Protein AF-A0A1I7URP7-F1 (afdb_monomer_lite)

Organism: NCBI:txid1561998

Sequence (84 aa):
MTPSSQEDAVLQGFEAHPYDEQQRARRYFLTPEIEAYSADYEILLDCVDGLDIIRPRDGMRCTVRIWEQTVFCFYVWHQNFPHA

Radius of gyration: 12.93 Å; chains: 1; bounding box: 29×33×30 Å

pLDDT: mean 84.04, std 12.5, range [42.34, 95.25]

Secondary structure (DSSP, 8-state):
-PPPHHHHHHTTTS-EE---TTTS-SB----HHHHHH-TTHHHHHB-TT-EEEE-TTT--EEEEEEETTTEEEEEEESSPPP--

Structure (mmCIF, N/CA/C/O backbone):
data_AF-A0A1I7URP7-F1
#
_entry.id   AF-A0A1I7URP7-F1
#
loop_
_atom_site.group_PDB
_atom_site.id
_atom_site.type_symbol
_atom_site.label_atom_id
_atom_site.label_alt_id
_atom_site.label_comp_id
_atom_site.label_asym_id
_atom_site.label_entity_id
_atom_site.label_seq_id
_atom_site.pdbx_PDB_ins_code
_atom_site.Cartn_x
_atom_site.Cartn_y
_atom_site.Cartn_z
_atom_site.occupancy
_atom_site.B_iso_or_equiv
_atom_site.auth_seq_id
_atom_site.auth_comp_id
_atom_site.auth_asym_id
_atom_site.auth_atom_id
_atom_site.pdbx_PDB_model_num
ATOM 1 N N . MET A 1 1 ? 11.429 1.876 8.214 1.00 48.16 1 MET A N 1
ATOM 2 C CA . MET A 1 1 ? 11.646 2.848 7.125 1.00 48.16 1 MET A CA 1
ATOM 3 C C . MET A 1 1 ? 10.841 4.088 7.480 1.00 48.16 1 MET A C 1
ATOM 5 O O . MET A 1 1 ? 9.722 3.919 7.947 1.00 48.16 1 MET A O 1
ATOM 9 N N . THR A 1 2 ? 11.410 5.288 7.384 1.00 51.03 2 THR A N 1
ATOM 10 C CA . THR A 1 2 ? 10.645 6.535 7.564 1.00 51.03 2 THR A CA 1
ATOM 11 C C . THR A 1 2 ? 9.903 6.804 6.254 1.00 51.03 2 THR A C 1
ATOM 13 O O . THR A 1 2 ? 10.565 6.697 5.218 1.00 51.03 2 THR A O 1
ATOM 16 N N . PRO A 1 3 ? 8.592 7.107 6.261 1.00 57.91 3 PRO A N 1
ATOM 17 C CA . PRO A 1 3 ? 7.868 7.446 5.041 1.00 57.91 3 PRO A CA 1
ATOM 18 C C . PRO A 1 3 ? 8.582 8.557 4.271 1.00 57.91 3 PRO A C 1
ATOM 20 O O . PRO A 1 3 ? 9.173 9.469 4.861 1.00 57.91 3 PRO A O 1
ATOM 23 N N . SER A 1 4 ? 8.570 8.461 2.945 1.00 67.50 4 SER A N 1
ATOM 24 C CA . SER A 1 4 ? 9.040 9.557 2.102 1.00 67.50 4 SER A CA 1
ATOM 25 C C . SER A 1 4 ? 8.083 10.750 2.214 1.00 67.50 4 SER A C 1
ATOM 27 O O . SER A 1 4 ? 6.885 10.582 2.432 1.00 67.50 4 SER A O 1
ATOM 29 N N . SER A 1 5 ? 8.579 11.970 1.984 1.00 75.94 5 SER A N 1
ATOM 30 C CA . SER A 1 5 ? 7.742 13.183 1.995 1.00 75.94 5 SER A CA 1
ATOM 31 C C . SER A 1 5 ? 6.552 13.122 1.026 1.00 75.94 5 SER A C 1
ATOM 33 O O . SER A 1 5 ? 5.572 13.843 1.197 1.00 75.94 5 SER A O 1
ATOM 35 N N . GLN A 1 6 ? 6.632 12.269 0.001 1.00 78.50 6 GLN A N 1
ATOM 36 C CA . GLN A 1 6 ? 5.561 12.040 -0.962 1.00 78.50 6 GLN A CA 1
ATOM 37 C C . GLN A 1 6 ? 4.474 11.113 -0.403 1.00 78.50 6 GLN A C 1
ATOM 39 O O . GLN A 1 6 ? 3.294 11.375 -0.620 1.00 78.50 6 GLN A O 1
ATOM 44 N N . GLU A 1 7 ? 4.842 10.064 0.336 1.00 80.50 7 GLU A N 1
ATOM 45 C CA . GLU A 1 7 ? 3.875 9.181 1.001 1.00 80.50 7 GLU A CA 1
ATOM 46 C C . GLU A 1 7 ? 3.108 9.943 2.078 1.00 80.50 7 GLU A C 1
ATOM 48 O O . GLU A 1 7 ? 1.884 9.857 2.118 1.00 80.50 7 GLU A O 1
ATOM 53 N N . ASP A 1 8 ? 3.798 10.777 2.859 1.00 83.69 8 ASP A N 1
ATOM 54 C CA . ASP A 1 8 ? 3.162 11.658 3.844 1.00 83.69 8 ASP A CA 1
ATOM 55 C C . ASP A 1 8 ? 2.151 12.614 3.192 1.00 83.69 8 ASP A C 1
ATOM 57 O O . ASP A 1 8 ? 1.065 12.840 3.727 1.00 83.69 8 ASP A O 1
ATOM 61 N N . ALA A 1 9 ? 2.480 13.160 2.015 1.00 87.50 9 ALA A N 1
ATOM 62 C CA . ALA A 1 9 ? 1.583 14.045 1.276 1.00 87.50 9 ALA A CA 1
ATOM 63 C C . ALA A 1 9 ? 0.356 13.302 0.724 1.00 87.50 9 ALA A C 1
ATOM 65 O O . ALA A 1 9 ? -0.762 13.808 0.800 1.00 87.50 9 ALA A O 1
ATOM 66 N N . VAL A 1 10 ? 0.546 12.098 0.181 1.00 87.56 10 VAL A N 1
ATOM 67 C CA . VAL A 1 10 ? -0.541 11.269 -0.363 1.00 87.56 10 VAL A CA 1
ATOM 68 C C . VAL A 1 10 ? -1.472 10.762 0.740 1.00 87.56 10 VAL A C 1
ATOM 70 O O . VAL A 1 10 ? -2.684 10.689 0.543 1.00 87.56 10 VAL A O 1
ATOM 73 N N . LEU A 1 11 ? -0.912 10.417 1.898 1.00 90.12 11 LEU A N 1
ATOM 74 C CA . LEU A 1 11 ? -1.641 9.854 3.032 1.00 90.12 11 LEU A CA 1
ATOM 75 C C . LEU A 1 11 ? -2.150 10.923 4.001 1.00 90.12 11 LEU A C 1
ATOM 77 O O . LEU A 1 11 ? -2.740 10.592 5.031 1.00 90.12 11 LEU A O 1
ATOM 81 N N . GLN A 1 12 ? -1.966 12.204 3.678 1.00 92.69 12 GLN A N 1
ATOM 82 C CA . GLN A 1 12 ? -2.410 13.298 4.525 1.00 92.69 12 GLN A CA 1
ATOM 83 C C . GLN A 1 12 ? -3.919 13.198 4.798 1.00 92.69 12 GLN A C 1
ATOM 85 O O . GLN A 1 12 ? -4.748 13.271 3.893 1.00 92.69 12 GLN A O 1
ATOM 90 N N . GLY A 1 13 ? -4.275 13.075 6.078 1.00 91.56 13 GLY A N 1
ATOM 91 C CA . GLY A 1 13 ? -5.666 12.963 6.523 1.00 91.56 13 GLY A CA 1
ATOM 92 C C . GLY A 1 13 ? -6.224 11.537 6.549 1.00 91.56 13 GLY A C 1
ATOM 93 O O . GLY A 1 13 ? -7.382 11.366 6.924 1.00 91.56 13 GLY A O 1
ATOM 94 N N . PHE A 1 14 ? -5.422 10.525 6.209 1.00 92.56 14 PHE A N 1
ATOM 95 C CA . PHE A 1 14 ? -5.771 9.118 6.379 1.00 92.56 14 PHE A CA 1
ATOM 96 C C . PHE A 1 14 ? -5.089 8.524 7.612 1.00 92.56 14 PHE A C 1
ATOM 98 O O . PHE A 1 14 ? -3.949 8.852 7.935 1.00 92.56 14 PHE A O 1
ATOM 105 N N . GLU A 1 15 ? -5.788 7.615 8.290 1.00 93.88 15 GLU A N 1
ATOM 106 C CA . GLU A 1 15 ? -5.160 6.733 9.269 1.00 93.88 15 GLU A CA 1
ATOM 107 C C . GLU A 1 15 ? -4.445 5.615 8.506 1.00 93.88 15 GLU A C 1
ATOM 109 O O . GLU A 1 15 ? -5.082 4.738 7.917 1.00 93.88 15 GLU A O 1
ATOM 114 N N . ALA A 1 16 ? -3.118 5.719 8.448 1.00 93.75 16 ALA A N 1
ATOM 115 C CA . ALA A 1 16 ? -2.260 4.779 7.749 1.00 93.75 16 ALA A CA 1
ATOM 116 C C . ALA A 1 16 ? -1.592 3.818 8.739 1.00 93.75 16 ALA A C 1
ATOM 118 O O . ALA A 1 16 ? -1.082 4.231 9.783 1.00 93.75 16 ALA A O 1
ATOM 119 N N . HIS A 1 17 ? -1.552 2.538 8.384 1.00 93.19 17 HIS A N 1
ATOM 120 C CA . HIS A 1 17 ? -0.950 1.481 9.188 1.00 93.19 17 HIS A CA 1
ATOM 121 C C . HIS A 1 17 ? 0.210 0.829 8.424 1.00 93.19 17 HIS A C 1
ATOM 123 O O . HIS A 1 17 ? 0.106 0.633 7.214 1.00 93.19 17 HIS A O 1
ATOM 129 N N . PRO A 1 18 ? 1.322 0.473 9.085 1.00 94.25 18 PRO A N 1
ATOM 130 C CA . PRO A 1 18 ? 2.374 -0.305 8.441 1.00 94.25 18 PRO A CA 1
ATOM 131 C C . PRO A 1 18 ? 1.879 -1.713 8.088 1.00 94.25 18 PRO A C 1
ATOM 133 O O . PRO A 1 18 ? 0.861 -2.179 8.602 1.00 94.25 18 PRO A O 1
ATOM 136 N N . TYR A 1 19 ? 2.634 -2.403 7.233 1.00 93.00 19 TYR A N 1
ATOM 137 C CA . TYR A 1 19 ? 2.398 -3.811 6.938 1.00 93.00 19 TYR A CA 1
ATOM 138 C C . TYR A 1 19 ? 2.329 -4.666 8.214 1.00 93.00 19 TYR A C 1
ATOM 140 O O . TYR A 1 19 ? 3.219 -4.613 9.065 1.00 93.00 19 TYR A O 1
ATOM 148 N N . ASP A 1 20 ? 1.289 -5.497 8.288 1.00 91.00 20 ASP A N 1
ATOM 149 C CA . ASP A 1 20 ? 1.097 -6.531 9.300 1.00 91.00 20 ASP A CA 1
ATOM 150 C C . ASP A 1 20 ? 0.745 -7.855 8.605 1.00 91.00 20 ASP A C 1
ATOM 152 O O . ASP A 1 20 ? -0.300 -7.981 7.954 1.00 91.00 20 ASP A O 1
ATOM 156 N N . GLU A 1 21 ? 1.626 -8.848 8.750 1.00 89.75 21 GLU A N 1
ATOM 157 C CA . GLU A 1 21 ? 1.476 -10.175 8.146 1.00 89.75 21 GLU A CA 1
ATOM 158 C C . GLU A 1 21 ? 0.280 -10.962 8.693 1.00 89.75 21 GLU A C 1
ATOM 160 O O . GLU A 1 21 ? -0.219 -11.864 8.021 1.00 89.75 21 GLU A O 1
ATOM 165 N N . GLN A 1 22 ? -0.218 -10.609 9.883 1.00 88.12 22 GLN A N 1
ATOM 166 C CA . GLN A 1 22 ? -1.414 -11.226 10.460 1.00 88.12 22 GLN A CA 1
ATOM 167 C C . GLN A 1 22 ? -2.699 -10.723 9.800 1.00 88.12 22 GLN A C 1
ATOM 169 O O . GLN A 1 22 ? -3.752 -11.337 9.958 1.00 88.12 22 GLN A O 1
ATOM 174 N N . GLN A 1 23 ? -2.634 -9.606 9.073 1.00 86.25 23 GLN A N 1
ATOM 175 C CA . GLN A 1 23 ? -3.819 -8.937 8.546 1.00 86.25 23 GLN A CA 1
ATOM 176 C C . GLN A 1 23 ? -3.923 -8.963 7.016 1.00 86.25 23 GLN A C 1
ATOM 178 O O . GLN A 1 23 ? -5.020 -8.800 6.475 1.00 86.25 23 GLN A O 1
ATOM 183 N N . ARG A 1 24 ? -2.809 -9.168 6.301 1.00 87.94 24 ARG A N 1
ATOM 184 C CA . ARG A 1 24 ? -2.796 -9.376 4.844 1.00 87.94 24 ARG A CA 1
ATOM 185 C C . ARG A 1 24 ? -1.526 -10.080 4.372 1.00 87.94 24 ARG A C 1
ATOM 187 O O . ARG A 1 24 ? -0.509 -10.080 5.055 1.00 87.94 24 ARG A O 1
ATOM 194 N N . ALA A 1 25 ? -1.557 -10.603 3.147 1.00 88.81 25 ALA A N 1
ATOM 195 C CA . ALA A 1 25 ? -0.345 -11.101 2.511 1.00 88.81 25 ALA A CA 1
ATOM 196 C C . ALA A 1 25 ? 0.644 -9.983 2.174 1.00 88.81 25 ALA A C 1
ATOM 198 O O . ALA A 1 25 ? 0.291 -8.824 1.929 1.00 88.81 25 ALA A O 1
ATOM 199 N N . ARG A 1 26 ? 1.908 -10.396 2.081 1.00 90.94 26 ARG A N 1
ATOM 200 C CA . ARG A 1 26 ? 3.017 -9.566 1.620 1.00 90.94 26 ARG A CA 1
ATOM 201 C C . ARG A 1 26 ? 2.873 -9.136 0.161 1.00 90.94 26 ARG A C 1
ATOM 203 O O . ARG A 1 26 ? 3.161 -7.989 -0.158 1.00 90.94 26 ARG A O 1
ATOM 210 N N . ARG A 1 27 ? 2.477 -10.058 -0.722 1.00 90.06 27 ARG A N 1
ATOM 211 C CA . ARG A 1 27 ? 2.427 -9.827 -2.171 1.00 90.06 27 ARG A CA 1
ATOM 212 C C . ARG A 1 27 ? 1.000 -9.662 -2.658 1.00 90.06 27 ARG A C 1
ATOM 214 O O . ARG A 1 27 ? 0.122 -10.431 -2.263 1.00 90.06 27 ARG A O 1
ATOM 221 N N . TYR A 1 28 ? 0.790 -8.685 -3.530 1.00 89.00 28 TYR A N 1
ATOM 222 C CA . TYR A 1 28 ? -0.482 -8.523 -4.217 1.00 89.00 28 TYR A CA 1
ATOM 223 C C . TYR A 1 28 ? -0.631 -9.615 -5.284 1.00 89.00 28 TYR A C 1
ATOM 225 O O . TYR A 1 28 ? 0.294 -9.879 -6.046 1.00 89.00 28 TYR A O 1
ATOM 233 N N . PHE A 1 29 ? -1.778 -10.295 -5.298 1.00 78.62 29 PHE A N 1
ATOM 234 C CA . PHE A 1 29 ? -2.016 -11.505 -6.107 1.00 78.62 29 PHE A CA 1
ATOM 235 C C . PHE A 1 29 ? -2.691 -11.225 -7.455 1.00 78.62 29 PHE A C 1
ATOM 237 O O . PHE A 1 29 ? -2.970 -12.140 -8.226 1.00 78.62 29 PHE A O 1
ATOM 244 N N . LEU A 1 30 ? -2.989 -9.961 -7.733 1.00 65.31 30 LEU A N 1
ATOM 245 C CA . LEU A 1 30 ? -3.659 -9.530 -8.947 1.00 65.31 30 LEU A CA 1
ATOM 246 C C . LEU A 1 30 ? -2.593 -9.027 -9.919 1.00 65.31 30 LEU A C 1
ATOM 248 O O . LEU A 1 30 ? -2.020 -7.970 -9.675 1.00 65.31 30 LEU A O 1
ATOM 252 N N . THR A 1 31 ? -2.367 -9.789 -10.996 1.00 64.31 31 THR A N 1
ATOM 253 C CA . THR A 1 31 ? -2.357 -9.352 -12.414 1.00 64.31 31 THR A CA 1
ATOM 254 C C . THR A 1 31 ? -1.176 -9.865 -13.260 1.00 64.31 31 THR A C 1
ATOM 256 O O . THR A 1 31 ? -0.071 -9.331 -13.164 1.00 64.31 31 THR A O 1
ATOM 259 N N . PRO A 1 32 ? -1.426 -10.796 -14.205 1.00 69.88 32 PRO A N 1
ATOM 260 C CA . PRO A 1 32 ? -0.581 -10.983 -15.394 1.00 69.88 32 PRO A CA 1
ATOM 261 C C . PRO A 1 32 ? -0.340 -9.675 -16.172 1.00 69.88 32 PRO A C 1
ATOM 263 O O . PRO A 1 32 ? 0.644 -9.526 -16.890 1.00 69.88 32 PRO A O 1
ATOM 266 N N . GLU A 1 33 ? -1.235 -8.697 -16.034 1.00 77.50 33 GLU A N 1
ATOM 267 C CA . GLU A 1 33 ? -1.123 -7.381 -16.657 1.00 77.50 33 GLU A CA 1
ATOM 268 C C . GLU A 1 33 ? 0.054 -6.556 -16.105 1.00 77.50 33 GLU A C 1
ATOM 270 O O . GLU A 1 33 ? 0.667 -5.802 -16.862 1.00 77.50 33 GLU A O 1
ATOM 275 N N . ILE A 1 34 ? 0.413 -6.712 -14.823 1.00 76.69 34 ILE A N 1
ATOM 276 C CA . ILE A 1 34 ? 1.592 -6.056 -14.233 1.00 76.69 34 ILE A CA 1
ATOM 277 C C . ILE A 1 34 ? 2.889 -6.701 -14.747 1.00 76.69 34 ILE A C 1
ATOM 279 O O . ILE A 1 34 ? 3.850 -5.978 -15.019 1.00 76.69 34 ILE A O 1
ATOM 283 N N . GLU A 1 35 ? 2.896 -8.019 -14.981 1.00 79.88 35 GLU A N 1
ATOM 284 C CA . GLU A 1 35 ? 4.028 -8.730 -15.605 1.00 79.88 35 GLU A CA 1
ATOM 285 C C . GLU A 1 35 ? 4.339 -8.185 -17.007 1.00 79.88 35 GLU A C 1
ATOM 287 O O . GLU A 1 35 ? 5.499 -8.047 -17.388 1.00 79.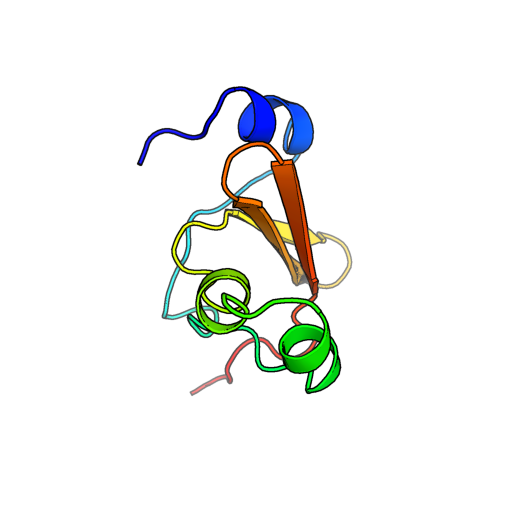88 35 GLU A O 1
ATOM 292 N N . ALA A 1 36 ? 3.305 -7.821 -17.772 1.00 81.19 36 ALA A N 1
ATOM 293 C CA . ALA A 1 36 ? 3.466 -7.238 -19.103 1.00 81.19 36 ALA A CA 1
ATOM 294 C C . ALA A 1 36 ? 3.929 -5.767 -19.083 1.00 81.19 36 ALA A C 1
ATOM 296 O O . ALA A 1 36 ? 4.431 -5.270 -20.093 1.00 81.19 36 ALA A O 1
ATOM 297 N N . TYR A 1 37 ? 3.739 -5.059 -17.967 1.00 78.06 37 TYR A N 1
ATOM 298 C CA . TYR A 1 37 ? 4.023 -3.628 -17.853 1.00 78.06 37 TYR A CA 1
ATOM 299 C C . TYR A 1 37 ? 5.476 -3.326 -17.464 1.00 78.06 37 TYR A C 1
ATOM 301 O O . TYR A 1 37 ? 6.026 -2.314 -17.899 1.00 78.06 37 TYR A O 1
ATOM 309 N N . SER A 1 38 ? 6.111 -4.180 -16.654 1.00 80.31 38 SER A N 1
ATOM 310 C CA . SER A 1 38 ? 7.461 -3.932 -16.139 1.00 80.31 38 SER A CA 1
ATOM 311 C C . SER A 1 38 ? 8.280 -5.212 -16.018 1.00 80.31 38 SER A C 1
ATOM 313 O O . SER A 1 38 ? 7.785 -6.233 -15.555 1.00 80.31 38 SER A O 1
ATOM 315 N N . ALA A 1 39 ? 9.572 -5.140 -16.349 1.00 83.19 39 ALA A N 1
ATOM 316 C CA . ALA A 1 39 ? 10.513 -6.219 -16.042 1.00 83.19 39 ALA A CA 1
ATOM 317 C C . ALA A 1 39 ? 10.691 -6.413 -14.521 1.00 83.19 39 ALA A C 1
ATOM 319 O O . ALA A 1 39 ? 10.955 -7.524 -14.072 1.00 83.19 39 ALA A O 1
ATOM 320 N N . ASP A 1 40 ? 10.464 -5.356 -13.736 1.00 84.06 40 ASP A N 1
ATOM 321 C CA . ASP A 1 40 ? 10.569 -5.341 -12.272 1.00 84.06 40 ASP A CA 1
ATOM 322 C C . ASP A 1 40 ? 9.211 -5.563 -11.588 1.00 84.06 40 ASP A C 1
ATOM 324 O O . ASP A 1 40 ? 8.967 -5.115 -10.464 1.00 84.06 40 ASP A O 1
ATOM 328 N N . TYR A 1 41 ? 8.285 -6.240 -12.271 1.00 85.88 41 TYR A N 1
ATOM 329 C CA . TYR A 1 41 ? 6.925 -6.457 -11.784 1.00 85.88 41 TYR A CA 1
ATOM 330 C C . TYR A 1 41 ? 6.889 -7.106 -10.391 1.00 85.88 41 TYR A C 1
ATOM 332 O O . TYR A 1 41 ? 6.066 -6.728 -9.562 1.00 85.88 41 TYR A O 1
ATOM 340 N N . GLU A 1 42 ? 7.813 -8.024 -10.086 1.00 88.19 42 GLU A N 1
ATOM 341 C CA . GLU A 1 42 ? 7.891 -8.676 -8.773 1.00 88.19 42 GLU A CA 1
ATOM 342 C C . GLU A 1 42 ? 8.092 -7.667 -7.636 1.00 88.19 42 GLU A C 1
ATOM 344 O O . GLU A 1 42 ? 7.511 -7.818 -6.559 1.00 88.19 42 GLU A O 1
ATOM 349 N N . ILE A 1 43 ? 8.880 -6.615 -7.887 1.00 89.88 43 ILE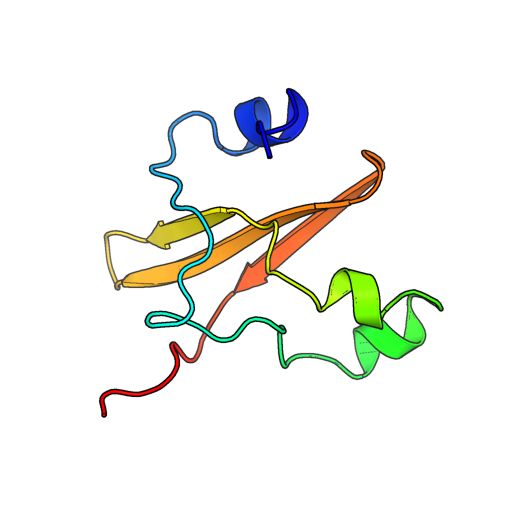 A N 1
ATOM 350 C CA . ILE A 1 43 ? 9.113 -5.536 -6.926 1.00 89.88 43 ILE A CA 1
ATOM 351 C C . ILE A 1 43 ? 7.839 -4.726 -6.745 1.00 89.88 43 ILE A C 1
ATOM 353 O O . ILE A 1 43 ? 7.523 -4.359 -5.617 1.00 89.88 43 ILE A O 1
ATOM 357 N N . LEU A 1 44 ? 7.092 -4.455 -7.818 1.00 89.38 44 LEU A N 1
ATOM 358 C CA . LEU A 1 44 ? 5.814 -3.749 -7.728 1.00 89.38 44 LEU A CA 1
ATOM 359 C C . LEU A 1 44 ? 4.798 -4.555 -6.911 1.00 89.38 44 LEU A C 1
ATOM 361 O O . LEU A 1 44 ? 4.080 -3.977 -6.098 1.00 89.38 44 LEU A O 1
ATOM 365 N N . LEU A 1 45 ? 4.777 -5.879 -7.060 1.00 89.81 45 LEU A N 1
ATOM 366 C CA . LEU A 1 45 ? 3.860 -6.757 -6.332 1.00 89.81 45 LEU A CA 1
ATOM 367 C C . LEU A 1 45 ? 4.227 -6.942 -4.849 1.00 89.81 45 LEU A C 1
ATOM 369 O O . LEU A 1 45 ? 3.352 -7.303 -4.057 1.00 89.81 45 LEU A O 1
ATOM 373 N N . ASP A 1 46 ? 5.477 -6.696 -4.441 1.00 91.56 46 ASP A N 1
ATOM 374 C CA . ASP A 1 46 ? 5.879 -6.715 -3.031 1.00 91.56 46 ASP A CA 1
ATOM 375 C C . ASP A 1 46 ? 5.378 -5.461 -2.294 1.00 91.56 46 ASP A C 1
ATOM 377 O O . ASP A 1 46 ? 5.831 -4.336 -2.517 1.00 91.56 46 ASP A O 1
ATOM 381 N N . CYS A 1 47 ? 4.412 -5.666 -1.399 1.00 91.75 47 CYS A N 1
ATOM 382 C CA . CYS A 1 47 ? 3.717 -4.611 -0.668 1.00 91.75 47 CYS A CA 1
ATOM 383 C C . CYS A 1 47 ? 4.199 -4.486 0.788 1.00 91.75 47 CYS A C 1
ATOM 385 O O . CYS A 1 47 ? 3.489 -3.902 1.612 1.00 91.75 47 CYS A O 1
ATOM 387 N N . VAL A 1 48 ? 5.354 -5.069 1.138 1.00 92.81 48 VAL A N 1
ATOM 388 C CA . VAL A 1 48 ? 5.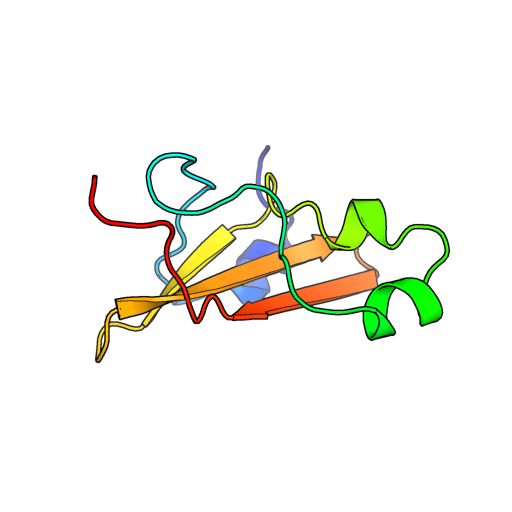892 -5.058 2.514 1.00 92.81 48 VAL A CA 1
ATOM 389 C C . VAL A 1 48 ? 6.185 -3.645 3.025 1.00 92.81 48 VAL A C 1
ATOM 391 O O . VAL A 1 48 ? 5.915 -3.347 4.183 1.00 92.81 48 VAL A O 1
ATOM 394 N N . ASP A 1 49 ? 6.665 -2.762 2.150 1.00 91.88 49 ASP A N 1
ATOM 395 C CA . ASP A 1 49 ? 7.005 -1.375 2.494 1.00 91.88 49 ASP A CA 1
ATOM 396 C C . ASP A 1 49 ? 5.839 -0.400 2.254 1.00 91.88 49 ASP A C 1
ATOM 398 O O . ASP A 1 49 ? 6.000 0.808 2.388 1.00 91.88 49 ASP A O 1
ATOM 402 N N . GLY A 1 50 ? 4.667 -0.912 1.867 1.00 93.06 50 GLY A N 1
ATOM 403 C CA . GLY A 1 50 ? 3.471 -0.102 1.661 1.00 93.06 50 GLY A CA 1
ATOM 404 C C . GLY A 1 50 ? 2.718 0.188 2.959 1.00 93.06 50 GLY A C 1
ATOM 405 O O . GLY A 1 50 ? 2.8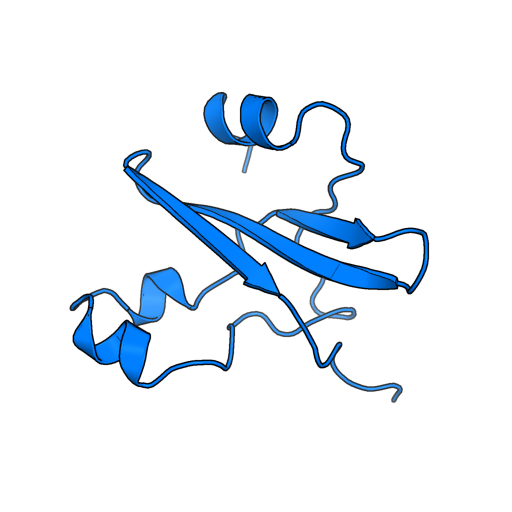01 -0.562 3.934 1.00 93.06 50 GLY A O 1
ATOM 406 N N . LEU A 1 51 ? 1.932 1.260 2.932 1.00 95.25 51 LEU A N 1
ATOM 407 C CA . LEU A 1 51 ? 1.080 1.696 4.032 1.00 95.25 51 LEU A CA 1
ATOM 408 C C . LEU A 1 51 ? -0.383 1.371 3.735 1.00 95.25 51 LEU A C 1
ATOM 410 O O . LEU A 1 51 ? -0.898 1.658 2.654 1.00 95.25 51 LEU A O 1
ATOM 414 N N . ASP A 1 52 ? -1.049 0.766 4.708 1.00 94.44 52 ASP A N 1
ATOM 415 C CA . ASP A 1 52 ? -2.431 0.327 4.612 1.00 94.44 52 ASP A CA 1
ATOM 416 C C . ASP A 1 52 ? -3.389 1.425 5.075 1.00 94.44 52 ASP A C 1
ATOM 418 O O . ASP A 1 52 ? -3.182 2.038 6.119 1.00 94.44 52 ASP A O 1
ATOM 422 N N . ILE A 1 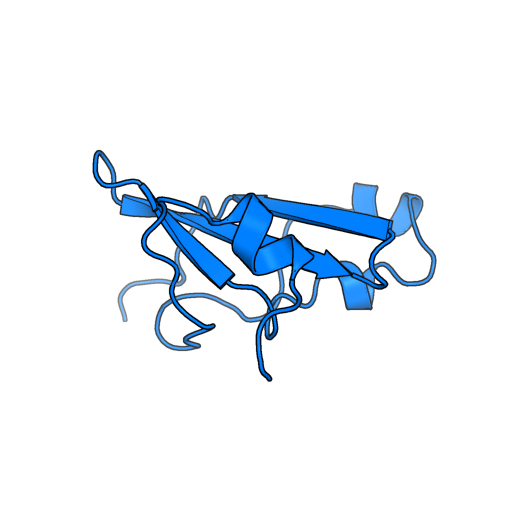53 ? -4.482 1.616 4.339 1.00 94.94 53 ILE A N 1
ATOM 423 C CA . ILE A 1 53 ? -5.632 2.421 4.762 1.00 94.94 53 ILE A CA 1
ATOM 424 C C . ILE A 1 53 ? -6.847 1.502 4.846 1.00 94.94 53 ILE A C 1
ATOM 426 O O . ILE A 1 53 ? -7.126 0.725 3.925 1.00 94.94 53 ILE A O 1
ATOM 430 N N . ILE A 1 54 ? -7.601 1.621 5.939 1.00 93.69 54 ILE A N 1
ATOM 431 C CA . ILE A 1 54 ? -8.856 0.896 6.137 1.00 93.69 54 ILE A CA 1
ATOM 432 C C . ILE A 1 54 ? -10.027 1.843 5.912 1.00 93.69 54 ILE A C 1
ATOM 434 O O . ILE A 1 54 ? -10.170 2.859 6.589 1.00 93.69 54 ILE A O 1
ATOM 438 N N . ARG A 1 55 ? -10.902 1.506 4.962 1.00 91.75 55 ARG A N 1
ATOM 439 C CA . ARG A 1 55 ? -12.120 2.274 4.709 1.00 91.75 55 ARG A CA 1
ATOM 440 C C . ARG A 1 55 ? -13.109 2.068 5.867 1.00 91.75 55 ARG A C 1
ATOM 442 O O . ARG A 1 55 ? -13.622 0.959 6.016 1.00 91.75 55 ARG A O 1
ATOM 449 N N . PRO A 1 56 ? -13.482 3.112 6.636 1.00 90.88 56 PRO A N 1
ATOM 450 C CA . PRO A 1 56 ? -14.267 2.931 7.864 1.00 90.88 56 PRO A CA 1
ATOM 451 C C . PRO A 1 56 ? -15.658 2.321 7.653 1.00 90.88 56 PRO A C 1
ATOM 453 O O . PRO A 1 56 ? -16.200 1.673 8.540 1.00 90.88 56 PRO A O 1
ATOM 456 N N . ARG A 1 57 ? -16.256 2.542 6.476 1.00 93.31 57 ARG A N 1
ATOM 457 C CA . ARG A 1 57 ? -17.624 2.106 6.172 1.00 93.31 57 ARG A CA 1
ATOM 458 C C . ARG A 1 57 ? -17.769 0.586 6.074 1.00 93.31 57 ARG A C 1
ATOM 460 O O . ARG A 1 57 ? -18.830 0.071 6.406 1.00 93.31 57 ARG A O 1
ATOM 467 N N . ASP A 1 58 ? -16.767 -0.104 5.541 1.00 90.00 58 ASP A N 1
ATOM 468 C CA . ASP A 1 58 ? -16.871 -1.524 5.184 1.00 90.00 58 ASP A CA 1
ATOM 469 C C . ASP A 1 58 ? -15.609 -2.340 5.474 1.00 90.00 58 ASP A C 1
ATOM 471 O O . ASP A 1 58 ? -15.551 -3.518 5.133 1.00 90.00 58 ASP A O 1
ATOM 475 N N . GLY A 1 59 ? -14.599 -1.735 6.102 1.00 89.62 59 GLY A N 1
ATOM 476 C CA . GLY A 1 59 ? -13.355 -2.414 6.449 1.00 89.62 59 GLY A CA 1
ATOM 477 C C . GLY A 1 59 ? -12.503 -2.793 5.237 1.00 89.62 59 GLY A C 1
ATOM 478 O O . GLY A 1 59 ? -11.553 -3.562 5.387 1.00 89.62 59 GLY A O 1
ATOM 479 N N . MET A 1 60 ? -12.820 -2.283 4.039 1.00 90.56 60 MET A N 1
ATOM 480 C CA . MET A 1 60 ? -12.033 -2.580 2.849 1.00 90.56 60 MET A CA 1
ATOM 481 C C . MET A 1 60 ? -10.636 -1.982 2.995 1.00 90.56 60 MET A C 1
ATOM 483 O O . MET A 1 60 ? -10.484 -0.810 3.347 1.00 90.56 60 MET A O 1
ATOM 487 N N . ARG A 1 61 ? -9.625 -2.794 2.702 1.00 92.94 61 ARG A N 1
ATOM 488 C CA . ARG A 1 61 ? -8.222 -2.418 2.822 1.00 92.94 61 ARG A CA 1
ATOM 489 C C . ARG A 1 61 ? -7.661 -2.034 1.466 1.00 92.94 61 ARG A C 1
ATOM 491 O O . ARG A 1 61 ? -7.854 -2.749 0.482 1.00 92.94 61 ARG A O 1
ATOM 498 N N . CYS A 1 62 ? -6.900 -0.952 1.431 1.00 94.00 62 CYS A N 1
ATOM 499 C CA . CYS A 1 62 ? -5.953 -0.717 0.354 1.00 94.00 62 CYS A CA 1
ATOM 500 C C . CYS A 1 62 ? -4.541 -0.527 0.900 1.00 94.00 62 CYS A C 1
ATOM 502 O O . CYS A 1 62 ? -4.374 -0.170 2.062 1.00 94.00 62 CYS A O 1
ATOM 504 N N . THR A 1 63 ? -3.546 -0.773 0.054 1.00 94.50 63 THR A N 1
ATOM 505 C CA . THR A 1 63 ? -2.144 -0.448 0.324 1.00 94.50 63 THR A CA 1
ATOM 506 C C . THR A 1 63 ? -1.680 0.597 -0.677 1.00 94.50 63 THR A C 1
ATOM 508 O O . THR A 1 63 ? -1.872 0.437 -1.885 1.00 94.50 63 THR A O 1
ATOM 511 N N . VAL A 1 64 ? -1.055 1.651 -0.163 1.00 95.00 64 VAL A N 1
ATOM 512 C CA . VAL A 1 64 ? -0.390 2.703 -0.927 1.00 95.00 64 VAL A CA 1
ATOM 513 C C . VAL A 1 64 ? 1.116 2.532 -0.798 1.00 95.00 64 VAL A C 1
ATOM 515 O O . VAL A 1 64 ? 1.626 2.270 0.289 1.00 95.00 64 VAL A O 1
ATOM 518 N N . ARG A 1 65 ? 1.836 2.699 -1.904 1.00 92.12 65 ARG A N 1
ATOM 519 C CA . ARG A 1 65 ? 3.301 2.722 -1.922 1.00 92.12 65 ARG A CA 1
ATOM 520 C C . ARG A 1 65 ? 3.787 3.664 -3.009 1.00 92.12 65 ARG A C 1
ATOM 522 O O . ARG A 1 65 ? 3.174 3.730 -4.074 1.00 92.12 65 ARG A O 1
ATOM 529 N N . ILE A 1 66 ? 4.903 4.344 -2.766 1.00 90.69 66 ILE A N 1
ATOM 530 C CA . ILE A 1 66 ? 5.619 5.070 -3.815 1.00 90.69 66 ILE A CA 1
ATOM 531 C C . ILE A 1 66 ? 6.942 4.359 -4.093 1.00 90.69 66 ILE A C 1
ATOM 533 O O . ILE A 1 66 ? 7.823 4.297 -3.239 1.00 90.69 66 ILE A O 1
ATOM 537 N N . TRP A 1 67 ? 7.087 3.801 -5.294 1.00 87.19 67 TRP A N 1
ATOM 538 C CA . TRP A 1 67 ? 8.320 3.145 -5.723 1.00 87.19 67 TRP A CA 1
ATOM 539 C C . TRP A 1 67 ? 9.176 4.099 -6.561 1.00 87.19 67 TRP A C 1
ATOM 541 O O . TRP A 1 67 ? 8.672 4.786 -7.452 1.00 87.19 67 TRP A O 1
ATOM 551 N N . GLU A 1 68 ? 10.463 4.189 -6.209 1.00 87.00 68 GLU A N 1
ATOM 552 C CA . GLU A 1 68 ? 11.477 5.046 -6.850 1.00 87.00 68 GLU A CA 1
ATOM 553 C C . GLU A 1 68 ? 11.034 6.497 -7.104 1.00 87.00 68 GLU A C 1
ATOM 555 O O . GLU A 1 68 ? 11.478 7.129 -8.058 1.00 87.00 68 GLU A O 1
ATOM 560 N N . GLN A 1 69 ? 10.140 7.037 -6.265 1.00 85.00 69 GLN A N 1
ATOM 561 C CA . GLN A 1 69 ? 9.576 8.393 -6.392 1.00 85.00 69 GLN A CA 1
ATOM 562 C C . GLN A 1 69 ? 8.856 8.680 -7.725 1.00 85.00 69 GLN A C 1
ATOM 564 O O . GLN A 1 69 ? 8.517 9.830 -8.010 1.00 85.00 69 GLN A O 1
ATOM 569 N N . THR A 1 70 ? 8.619 7.656 -8.547 1.00 85.19 70 THR A N 1
ATOM 570 C CA . THR A 1 70 ? 8.102 7.785 -9.919 1.00 85.19 70 THR A CA 1
ATOM 571 C C . THR A 1 70 ? 6.854 6.950 -10.155 1.00 85.19 70 THR A C 1
ATOM 573 O O . THR A 1 70 ? 6.051 7.289 -11.025 1.00 85.19 70 THR A O 1
ATOM 576 N N . VAL A 1 71 ? 6.648 5.895 -9.364 1.00 87.00 71 VAL A N 1
ATOM 577 C CA . VAL A 1 71 ? 5.498 5.003 -9.495 1.00 87.00 71 VAL A CA 1
ATOM 578 C C . VAL A 1 71 ? 4.651 5.075 -8.234 1.00 87.00 71 VAL A C 1
ATOM 580 O O . VAL A 1 71 ? 5.090 4.709 -7.145 1.00 87.00 71 VAL A O 1
ATOM 583 N N . PHE A 1 72 ? 3.416 5.544 -8.395 1.00 90.62 72 PHE A N 1
ATOM 584 C CA . PHE A 1 72 ? 2.390 5.475 -7.363 1.00 90.62 72 PHE A CA 1
ATOM 585 C C . PHE A 1 72 ? 1.627 4.158 -7.495 1.00 90.62 72 PHE A C 1
ATOM 587 O O . PHE A 1 72 ? 0.974 3.908 -8.510 1.00 90.62 72 PHE A O 1
ATOM 594 N N . CYS A 1 73 ? 1.691 3.334 -6.457 1.00 91.06 73 CYS A N 1
ATOM 595 C CA . CYS A 1 73 ? 1.007 2.057 -6.397 1.00 91.06 73 CYS A CA 1
ATOM 596 C C . CYS A 1 73 ? -0.203 2.129 -5.462 1.00 91.06 73 CYS A C 1
ATOM 598 O O . CYS A 1 73 ? -0.081 2.554 -4.311 1.00 91.06 73 CYS A O 1
ATOM 600 N N . PHE A 1 74 ? -1.354 1.658 -5.945 1.00 93.06 74 PHE A N 1
ATOM 601 C CA . PHE A 1 74 ? -2.603 1.589 -5.189 1.00 93.06 74 PHE A CA 1
ATOM 602 C C . PHE A 1 74 ? -3.238 0.206 -5.343 1.00 93.06 74 PHE A C 1
ATOM 604 O O . PHE A 1 74 ? -3.788 -0.127 -6.393 1.00 93.06 74 PHE A O 1
ATOM 611 N N . TYR A 1 75 ? -3.162 -0.599 -4.287 1.00 91.69 75 TYR A N 1
ATOM 612 C CA . TYR A 1 75 ? -3.622 -1.988 -4.276 1.00 91.69 75 TYR A CA 1
ATOM 613 C C . TYR A 1 75 ? -4.886 -2.121 -3.442 1.00 91.69 75 TYR A C 1
ATOM 615 O O . TYR A 1 75 ? -4.885 -1.719 -2.284 1.00 91.69 75 TYR A O 1
ATOM 623 N N . VAL A 1 76 ? -5.956 -2.700 -3.992 1.00 91.44 76 VAL A N 1
ATOM 624 C CA . VAL A 1 76 ? -7.219 -2.908 -3.266 1.00 91.44 76 VAL A CA 1
ATOM 625 C C . VAL A 1 76 ? -7.362 -4.378 -2.908 1.00 91.44 76 VAL A C 1
ATOM 627 O O . VAL A 1 76 ? -7.529 -5.239 -3.770 1.00 91.44 76 VAL A O 1
ATOM 630 N N . TRP A 1 77 ? -7.330 -4.678 -1.616 1.00 89.06 77 TRP A N 1
ATOM 631 C CA . TRP A 1 77 ? -7.440 -6.041 -1.120 1.00 89.06 77 TRP A CA 1
ATOM 632 C C . TRP A 1 77 ? -8.915 -6.410 -0.983 1.00 89.06 77 TRP A C 1
ATOM 634 O O . TRP A 1 77 ? -9.584 -6.062 -0.012 1.00 89.06 77 TRP A O 1
ATOM 644 N N . HIS A 1 78 ? -9.432 -7.127 -1.979 1.00 85.00 78 HIS A N 1
ATOM 645 C CA . HIS A 1 78 ? -10.780 -7.705 -1.925 1.00 85.00 78 HIS A CA 1
ATOM 646 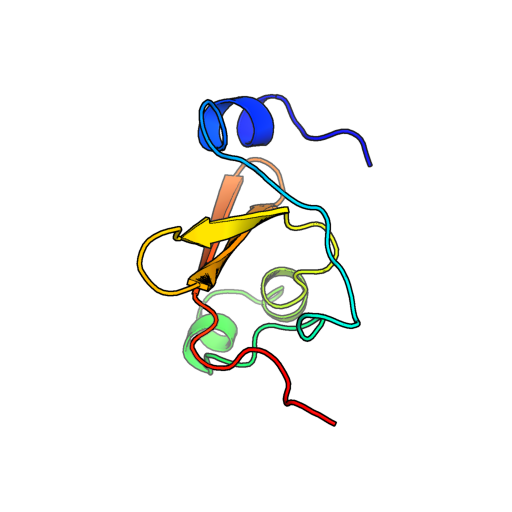C C . HIS A 1 78 ? -10.863 -8.930 -1.009 1.00 85.00 78 HIS A C 1
ATOM 648 O O . HIS A 1 78 ? -11.945 -9.317 -0.576 1.00 85.00 78 HIS A O 1
ATOM 654 N N . GLN A 1 79 ? -9.714 -9.536 -0.726 1.00 73.38 79 GLN A N 1
ATOM 655 C CA . GLN A 1 79 ? -9.559 -10.634 0.210 1.00 73.38 79 GLN A CA 1
ATOM 656 C C . GLN A 1 79 ? -8.509 -10.195 1.228 1.00 73.38 79 GLN A C 1
ATOM 658 O O . GLN A 1 79 ? -7.322 -10.123 0.910 1.00 73.38 79 GLN A O 1
ATOM 663 N N . ASN A 1 80 ? -8.945 -9.871 2.445 1.00 62.84 80 ASN A N 1
ATOM 664 C CA . ASN A 1 80 ? -8.038 -9.925 3.587 1.00 62.84 80 ASN A CA 1
ATOM 665 C C . ASN A 1 80 ? -7.718 -11.418 3.791 1.00 62.84 80 ASN A C 1
ATOM 667 O O . ASN A 1 80 ? -8.623 -12.246 3.657 1.00 62.84 80 ASN A O 1
ATOM 671 N N . PHE A 1 81 ? -6.459 -11.796 4.035 1.00 60.28 81 PHE A N 1
ATOM 672 C CA . PHE A 1 81 ? -6.160 -13.209 4.315 1.00 60.28 81 PHE A CA 1
ATOM 673 C C . PHE A 1 81 ? -6.970 -13.689 5.540 1.00 60.28 81 PHE A C 1
ATOM 675 O O . PHE A 1 81 ? -7.354 -12.871 6.379 1.00 60.28 81 PHE A O 1
ATOM 682 N N . PRO A 1 82 ? -7.348 -14.980 5.563 1.00 47.88 82 PRO A N 1
ATOM 683 C CA . PRO A 1 82 ? -8.605 -15.441 6.137 1.00 47.88 82 PRO A CA 1
ATOM 684 C C . PRO A 1 82 ? -8.587 -15.425 7.664 1.00 47.88 82 PRO A C 1
ATOM 686 O O . PRO A 1 82 ? -7.538 -15.573 8.289 1.00 47.88 82 PRO A O 1
ATOM 689 N N . HIS A 1 83 ? -9.780 -15.331 8.257 1.00 47.41 83 HIS A N 1
ATOM 690 C CA . HIS A 1 83 ? -10.010 -15.872 9.593 1.00 47.41 83 HIS A CA 1
ATOM 691 C C . HIS A 1 83 ? -9.363 -17.265 9.675 1.00 47.41 83 HIS A C 1
ATOM 693 O O . HIS A 1 83 ? -9.661 -18.118 8.834 1.00 47.41 83 HIS A O 1
ATOM 699 N N . ALA A 1 84 ? -8.456 -17.451 10.637 1.00 42.34 84 ALA A N 1
ATOM 700 C CA . ALA A 1 84 ? -8.030 -18.780 11.060 1.00 42.34 84 ALA A CA 1
ATOM 701 C C . ALA A 1 84 ? -9.240 -19.608 11.520 1.00 42.34 84 ALA A C 1
ATOM 703 O O . ALA A 1 84 ? -10.177 -19.004 12.097 1.00 42.34 84 ALA A O 1
#

Foldseek 3Di:
DPDDPVLCVVCPPFDKDADDVVWADQFAPDDPPLVVVDPVSRVLRGQNGWIWGADPPPRWIWTWDQDPVPDTDIGTCPDTDDDD